Protein AF-A0A920RC29-F1 (afdb_monomer)

Solvent-accessible surface area (backbone atoms only — not comparable to full-atom values): 4968 Å² total; per-residue (Å²): 111,78,84,39,72,84,44,55,74,68,57,26,50,53,54,50,50,56,51,47,59,58,48,65,72,32,69,68,45,50,52,53,50,50,50,52,51,51,71,72,50,62,68,39,69,68,51,48,53,50,56,75,70,51,76,90,79,74,63,55,85,72,95,54,84,50,78,67,31,47,50,51,51,50,53,37,47,75,73,70,32,49,105

Secondary structure (DSSP, 8-state):
-GGGTTS-HHHHHHHHHHHHHHHHTSHHHHHHHHHHHHHHS---HHHHHHHHTPPP------S--SHHHHHHHHHHHHTT---

Structure (mmCIF, N/CA/C/O backbone):
data_AF-A0A920RC29-F1
#
_entry.id   AF-A0A920RC29-F1
#
loop_
_atom_site.group_PDB
_atom_site.id
_atom_site.type_symbol
_atom_site.label_atom_id
_atom_site.label_alt_id
_atom_site.label_comp_id
_atom_site.label_asym_id
_atom_site.label_entity_id
_atom_site.label_seq_id
_atom_site.pdbx_PDB_ins_code
_atom_site.Cartn_x
_atom_site.Cartn_y
_atom_site.Cartn_z
_atom_site.occupancy
_atom_site.B_iso_or_equiv
_atom_site.auth_seq_id
_atom_site.auth_comp_id
_atom_site.auth_asym_id
_atom_site.auth_atom_id
_atom_site.pdbx_PDB_model_num
ATOM 1 N N . MET A 1 1 ? -18.219 -3.883 15.737 1.00 57.47 1 MET A N 1
ATOM 2 C CA . MET A 1 1 ? -19.245 -3.784 14.670 1.00 57.47 1 MET A CA 1
ATOM 3 C C . MET A 1 1 ? -20.445 -4.677 14.962 1.00 57.47 1 MET A C 1
ATOM 5 O O . MET A 1 1 ? -21.555 -4.208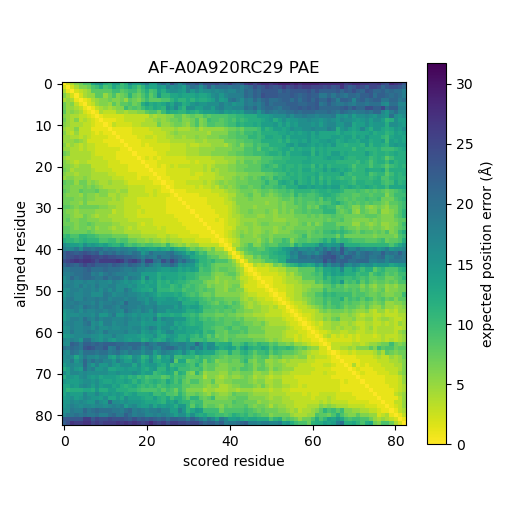 14.781 1.00 57.47 1 MET A O 1
ATOM 9 N N . GLN A 1 2 ? -20.246 -5.900 15.480 1.00 62.41 2 GLN A N 1
ATOM 10 C CA . GLN A 1 2 ? -21.343 -6.744 15.986 1.00 62.41 2 GLN A CA 1
ATOM 11 C C . GLN A 1 2 ? -22.179 -6.041 17.074 1.00 62.41 2 GLN A C 1
ATOM 13 O O . GLN A 1 2 ? -23.399 -6.087 17.007 1.00 62.41 2 GLN A O 1
ATOM 18 N N . ASP A 1 3 ? -21.545 -5.278 17.971 1.00 62.56 3 ASP A N 1
ATOM 19 C CA . ASP A 1 3 ? -22.244 -4.554 19.052 1.00 62.56 3 ASP A CA 1
ATOM 20 C C . ASP A 1 3 ? -23.151 -3.404 18.576 1.00 62.56 3 ASP A C 1
ATOM 22 O O . ASP A 1 3 ? -24.049 -2.983 19.296 1.00 62.56 3 ASP A O 1
ATOM 26 N N . ALA A 1 4 ? -22.932 -2.889 17.360 1.00 71.00 4 ALA A N 1
ATOM 27 C CA . ALA A 1 4 ? -23.769 -1.844 16.764 1.00 71.00 4 ALA A CA 1
ATOM 28 C C . ALA A 1 4 ? -24.909 -2.422 15.907 1.00 71.00 4 ALA A C 1
ATOM 30 O O . ALA A 1 4 ? -25.776 -1.673 15.466 1.00 71.00 4 ALA A O 1
ATOM 31 N N . ALA A 1 5 ? -24.924 -3.738 15.660 1.00 74.38 5 ALA A N 1
ATOM 32 C CA . ALA A 1 5 ? -25.858 -4.373 14.729 1.00 74.38 5 ALA A CA 1
ATOM 33 C C . ALA A 1 5 ? -27.320 -4.327 15.206 1.00 74.38 5 ALA A C 1
ATOM 35 O O . ALA A 1 5 ? -28.232 -4.375 14.386 1.00 74.38 5 ALA A O 1
ATOM 36 N N . THR A 1 6 ? -27.540 -4.223 16.519 1.00 81.38 6 THR A N 1
ATOM 37 C CA . THR A 1 6 ? -28.870 -4.135 17.141 1.00 81.38 6 THR A CA 1
ATOM 38 C C . THR A 1 6 ? -29.171 -2.752 17.725 1.00 81.38 6 THR A C 1
ATOM 40 O O . THR A 1 6 ? -30.202 -2.583 18.372 1.00 81.38 6 THR A O 1
ATOM 43 N N . ALA A 1 7 ? -28.273 -1.776 17.549 1.00 78.62 7 ALA A N 1
ATOM 44 C CA . ALA A 1 7 ? -28.442 -0.421 18.063 1.00 78.62 7 ALA A CA 1
ATOM 45 C C . ALA A 1 7 ? -29.225 0.455 17.074 1.00 78.62 7 ALA A C 1
ATOM 47 O O . ALA A 1 7 ? -29.166 0.261 15.859 1.00 78.62 7 ALA A O 1
ATOM 48 N N . ASP A 1 8 ? -29.940 1.452 17.595 1.00 82.81 8 ASP A N 1
ATOM 49 C CA . ASP A 1 8 ? -30.498 2.516 16.767 1.00 82.81 8 ASP A CA 1
ATOM 50 C C . ASP A 1 8 ? -29.372 3.390 16.183 1.00 82.81 8 ASP A C 1
ATOM 52 O O . ASP A 1 8 ? -28.209 3.309 16.583 1.00 82.81 8 ASP A O 1
ATOM 56 N N . ARG A 1 9 ? -29.689 4.241 15.200 1.00 85.06 9 ARG A N 1
ATOM 57 C CA . ARG A 1 9 ? -28.665 5.040 14.503 1.00 85.06 9 ARG A CA 1
ATOM 58 C C . ARG A 1 9 ? -27.817 5.881 15.465 1.00 85.06 9 ARG A C 1
ATOM 60 O O . ARG A 1 9 ? -26.617 6.018 15.246 1.00 85.06 9 ARG A O 1
ATOM 67 N N . ALA A 1 10 ? -28.433 6.457 16.496 1.00 86.31 10 ALA A N 1
ATOM 68 C CA . ALA A 1 10 ? -27.729 7.280 17.473 1.00 86.31 10 ALA A CA 1
ATOM 69 C C . ALA A 1 10 ? -26.755 6.440 18.317 1.00 86.31 10 ALA A C 1
ATOM 71 O O . ALA A 1 10 ? -25.580 6.796 18.415 1.00 86.31 10 ALA A O 1
ATOM 72 N N . GLY A 1 11 ? -27.200 5.292 18.840 1.00 84.31 11 GLY A N 1
ATOM 73 C CA . GLY A 1 11 ? -26.346 4.368 19.584 1.00 84.31 11 GLY A CA 1
ATOM 74 C C . GLY A 1 11 ? -25.232 3.759 18.727 1.00 84.31 11 GLY A C 1
ATOM 75 O O . GLY A 1 11 ? -24.094 3.642 19.180 1.00 84.31 11 GLY A O 1
ATOM 76 N N . ALA A 1 12 ? -25.513 3.442 17.461 1.00 87.44 12 ALA A N 1
ATOM 77 C CA . ALA A 1 12 ? -24.519 2.921 16.524 1.00 87.44 12 ALA A CA 1
ATOM 78 C C . ALA A 1 12 ? -23.394 3.934 16.243 1.00 87.44 12 ALA A C 1
ATOM 80 O O . ALA A 1 12 ? -22.220 3.557 16.246 1.00 87.44 12 ALA A O 1
ATOM 81 N N . LEU A 1 13 ? -23.732 5.217 16.067 1.00 88.25 13 LEU A N 1
ATOM 82 C CA . LEU A 1 13 ? -22.750 6.292 15.881 1.00 88.25 13 LEU A CA 1
ATOM 83 C C . LEU A 1 13 ? -21.885 6.508 17.127 1.00 88.25 13 LEU A C 1
ATOM 85 O O . LEU A 1 13 ? -20.693 6.779 17.007 1.00 88.25 13 LEU A O 1
ATOM 89 N N . GLU A 1 14 ? -22.446 6.358 18.329 1.00 88.19 14 GLU A N 1
ATOM 90 C CA . GLU A 1 14 ? -21.663 6.473 19.562 1.00 88.19 14 GLU A CA 1
ATOM 91 C C . GLU A 1 14 ? -20.648 5.325 19.700 1.00 88.19 14 GLU A C 1
ATOM 93 O O . GLU A 1 14 ? -19.490 5.545 20.072 1.00 88.19 14 GLU A O 1
ATOM 98 N N . ILE A 1 15 ? -21.055 4.099 19.355 1.00 87.00 15 ILE A N 1
ATOM 99 C CA . ILE A 1 15 ? -20.179 2.918 19.345 1.00 87.00 15 ILE A CA 1
ATOM 100 C C . ILE A 1 15 ? -19.072 3.080 18.295 1.00 87.00 15 ILE A C 1
ATOM 102 O O . ILE A 1 15 ? -17.900 2.821 18.585 1.00 87.00 15 ILE A O 1
ATOM 106 N N . GLU A 1 16 ? -19.419 3.549 17.095 1.00 88.25 16 GLU A N 1
ATOM 107 C CA . GLU A 1 16 ? -18.454 3.851 16.036 1.00 88.25 16 G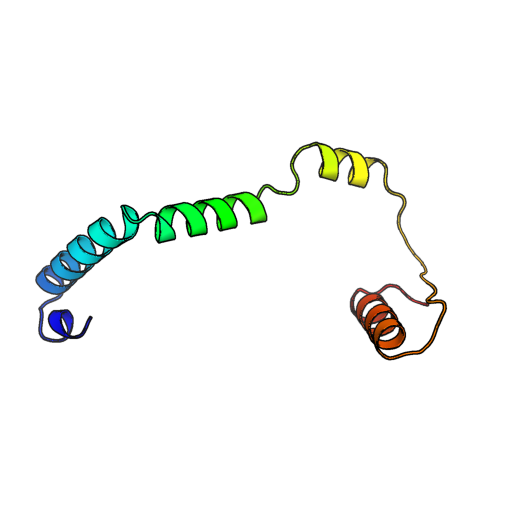LU A CA 1
ATOM 108 C C . GLU A 1 16 ? -17.459 4.927 16.481 1.00 88.25 16 GLU A C 1
ATOM 110 O O . GLU A 1 16 ? -16.250 4.725 16.367 1.00 88.25 16 GLU A O 1
ATOM 115 N N . HIS A 1 17 ? -17.939 6.028 17.062 1.00 89.69 17 HIS A N 1
ATOM 116 C C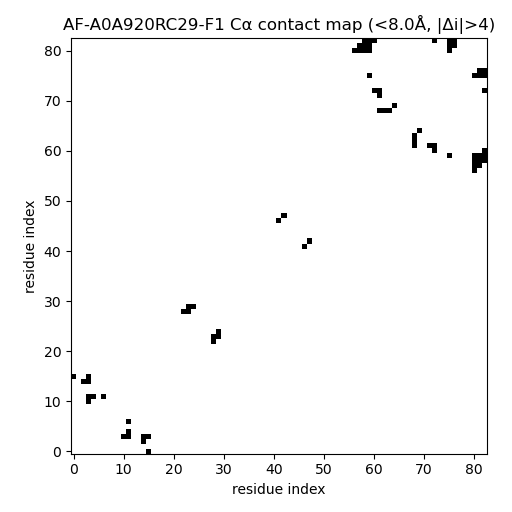A . HIS A 1 17 ? -17.094 7.123 17.529 1.00 89.69 17 HIS A CA 1
ATOM 117 C C . HIS A 1 17 ? -16.076 6.656 18.577 1.00 89.69 17 HIS A C 1
ATOM 119 O O . HIS A 1 17 ? -14.884 6.958 18.474 1.00 89.69 17 HIS A O 1
ATOM 125 N N . LYS A 1 18 ? -16.513 5.853 19.556 1.00 89.25 18 LYS A N 1
ATOM 126 C CA . LYS A 1 18 ? -15.624 5.265 20.572 1.00 89.25 18 LYS A CA 1
ATOM 127 C C . LYS A 1 18 ? -14.553 4.372 19.940 1.00 89.25 18 LYS A C 1
ATOM 129 O O . LYS A 1 18 ? -13.379 4.465 20.308 1.00 89.25 18 LYS A O 1
ATOM 134 N N . GLY A 1 19 ? -14.935 3.541 18.970 1.00 89.44 19 GLY A N 1
ATOM 135 C CA . GLY A 1 19 ? -14.002 2.700 18.216 1.00 89.44 19 GLY A CA 1
ATOM 136 C C . GLY A 1 19 ? -12.999 3.520 17.402 1.00 89.44 19 GLY A C 1
ATOM 137 O O . GLY A 1 19 ? -11.797 3.254 17.448 1.00 89.44 19 GLY A O 1
ATOM 138 N N . PHE A 1 20 ? -13.477 4.560 16.722 1.00 90.00 20 PHE A N 1
ATOM 139 C CA . PHE A 1 20 ? -12.661 5.450 15.907 1.00 90.00 20 PHE A CA 1
ATOM 140 C C . PHE A 1 20 ? -11.613 6.188 16.743 1.00 90.00 20 PHE A C 1
ATOM 142 O O . PHE A 1 20 ? -10.430 6.146 16.414 1.00 90.00 20 PHE A O 1
ATOM 149 N N . VAL A 1 21 ? -12.006 6.793 17.869 1.00 91.94 21 VAL A N 1
ATOM 150 C CA . VAL A 1 21 ? -11.074 7.501 18.766 1.00 91.94 21 VAL A CA 1
ATOM 151 C C . VAL A 1 21 ? -10.011 6.554 19.323 1.00 91.94 21 VAL A C 1
ATOM 153 O O . VAL A 1 21 ? -8.847 6.940 19.444 1.00 91.94 21 VAL A O 1
ATOM 156 N N . LYS A 1 22 ? -10.386 5.308 19.642 1.00 91.31 22 LYS A N 1
ATOM 157 C CA . LYS A 1 22 ? -9.434 4.289 20.098 1.00 91.31 22 LYS A CA 1
ATOM 158 C C . LYS A 1 22 ? -8.409 3.961 19.013 1.00 91.31 22 LYS A C 1
ATOM 160 O O . LYS A 1 22 ? -7.220 3.944 19.307 1.00 91.31 22 LYS A O 1
ATOM 165 N N . LEU A 1 23 ? -8.855 3.722 17.779 1.00 91.06 23 LEU A N 1
ATOM 166 C CA . LEU A 1 23 ? -7.978 3.376 16.657 1.00 91.06 23 LEU A CA 1
ATOM 167 C C . LEU A 1 23 ? -7.081 4.543 16.237 1.00 91.06 23 LEU A C 1
ATOM 169 O O . LEU A 1 23 ? -5.887 4.340 16.030 1.00 91.06 23 LEU A O 1
ATOM 173 N N . ALA A 1 24 ? -7.618 5.763 16.180 1.00 90.25 24 ALA A N 1
ATOM 174 C CA . ALA A 1 24 ? -6.887 6.958 15.759 1.00 90.25 24 ALA A CA 1
ATOM 175 C C . ALA A 1 24 ? -5.675 7.282 16.651 1.00 90.25 24 ALA A C 1
ATOM 177 O O . ALA A 1 24 ? -4.724 7.903 16.191 1.00 90.25 24 ALA A O 1
ATOM 178 N N . LYS A 1 25 ? -5.692 6.846 17.917 1.00 91.94 25 LYS A N 1
ATOM 179 C CA . LYS A 1 25 ? -4.591 7.038 18.875 1.00 91.94 25 LYS A CA 1
ATOM 180 C C . LYS A 1 25 ? -3.536 5.928 18.842 1.00 91.94 25 LYS A C 1
ATOM 182 O O . LYS A 1 25 ? -2.584 5.984 19.613 1.00 91.94 25 LYS A O 1
ATOM 187 N N . THR A 1 26 ? -3.710 4.902 18.011 1.00 94.19 26 THR A N 1
ATOM 188 C CA . THR A 1 26 ? -2.745 3.799 17.923 1.00 94.19 26 THR A CA 1
ATOM 189 C C . THR A 1 26 ? -1.540 4.176 17.068 1.00 94.19 26 THR A C 1
ATOM 191 O O . THR A 1 26 ? -1.661 4.899 16.078 1.00 94.19 26 THR A O 1
ATOM 194 N N . GLU A 1 27 ? -0.379 3.613 17.400 1.00 92.00 27 GLU A N 1
ATOM 195 C CA . GLU A 1 27 ? 0.836 3.771 16.591 1.00 92.00 27 GLU A CA 1
ATOM 196 C C . GLU A 1 27 ? 0.658 3.212 15.176 1.00 92.00 27 GLU A C 1
ATOM 198 O O . GLU A 1 27 ? 1.153 3.785 14.211 1.00 92.00 27 GLU A O 1
ATOM 203 N N . VAL A 1 28 ? -0.112 2.129 15.024 1.00 93.62 28 VAL A N 1
ATOM 204 C CA . VAL A 1 28 ? -0.425 1.546 13.712 1.00 93.62 28 VAL A CA 1
ATOM 205 C C . VAL A 1 28 ? -1.172 2.550 12.835 1.00 93.62 28 VAL A C 1
ATOM 207 O O . VAL A 1 28 ? -0.798 2.740 11.679 1.00 93.62 28 VAL A O 1
ATOM 210 N N . ALA A 1 29 ? -2.187 3.235 13.373 1.00 93.38 29 ALA A N 1
ATOM 211 C CA . ALA A 1 29 ? -2.906 4.264 12.627 1.00 93.38 29 ALA A CA 1
ATOM 212 C C . ALA A 1 29 ? -1.985 5.430 12.244 1.00 93.38 29 ALA A C 1
ATOM 214 O O . ALA A 1 29 ? -1.993 5.847 11.087 1.00 93.38 29 ALA A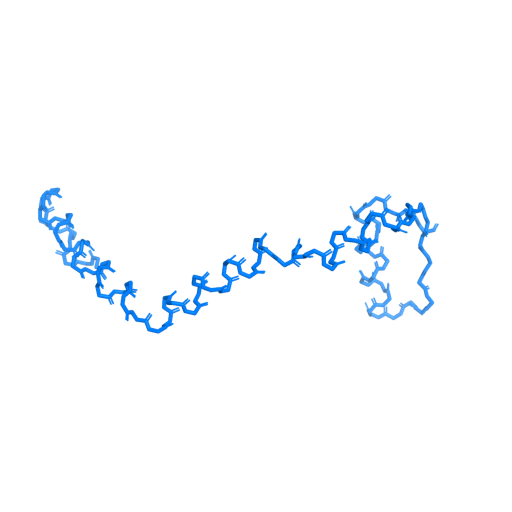 O 1
ATOM 215 N N . ALA A 1 30 ? -1.142 5.905 13.166 1.00 92.25 30 ALA A N 1
ATOM 216 C CA . ALA A 1 30 ? -0.170 6.961 12.880 1.00 92.25 30 ALA A CA 1
ATOM 217 C C . ALA A 1 30 ? 0.813 6.560 11.764 1.00 92.25 30 ALA A C 1
ATOM 219 O O . ALA A 1 30 ? 1.035 7.331 10.832 1.00 92.25 30 ALA A O 1
ATOM 220 N N . ASN A 1 31 ? 1.334 5.332 11.803 1.00 93.69 31 ASN A N 1
ATOM 221 C CA . ASN A 1 31 ? 2.255 4.810 10.794 1.00 93.69 31 ASN A CA 1
ATOM 222 C C . ASN A 1 31 ? 1.593 4.660 9.419 1.00 93.69 31 ASN A C 1
ATOM 224 O O . ASN A 1 31 ? 2.193 5.014 8.406 1.00 93.69 31 ASN A O 1
ATOM 228 N N . LEU A 1 32 ? 0.348 4.177 9.362 1.00 92.75 32 LEU A N 1
ATOM 229 C CA . LEU A 1 32 ? -0.398 4.059 8.106 1.00 92.75 32 LEU A CA 1
ATOM 230 C C . LEU A 1 32 ? -0.753 5.429 7.519 1.00 92.75 32 LEU A C 1
ATOM 232 O O . LEU A 1 32 ? -0.641 5.621 6.309 1.00 92.75 32 LEU A O 1
ATOM 236 N N . ILE A 1 33 ? -1.121 6.395 8.365 1.00 90.69 33 ILE A N 1
ATOM 237 C CA . ILE A 1 33 ? -1.328 7.787 7.946 1.00 90.69 33 ILE A CA 1
ATOM 238 C C . ILE A 1 33 ? -0.016 8.358 7.404 1.00 90.69 33 ILE A C 1
ATOM 240 O O . ILE A 1 33 ? -0.009 8.936 6.320 1.00 90.69 33 ILE A O 1
ATOM 244 N N . GLN A 1 34 ? 1.105 8.146 8.094 1.00 89.25 34 GLN A N 1
ATOM 245 C CA . GLN A 1 34 ? 2.412 8.596 7.623 1.00 89.25 34 GLN A CA 1
ATOM 246 C C . GLN A 1 34 ? 2.791 7.947 6.287 1.00 89.25 34 GLN A C 1
ATOM 248 O O . GLN A 1 34 ? 3.286 8.638 5.403 1.00 89.25 34 GLN A O 1
ATOM 253 N N . MET A 1 35 ? 2.523 6.652 6.098 1.00 88.94 35 MET A N 1
ATOM 254 C CA . MET A 1 35 ? 2.743 5.962 4.824 1.00 88.94 35 MET A CA 1
ATOM 255 C C . MET A 1 35 ? 1.882 6.558 3.707 1.00 88.94 35 MET A C 1
ATOM 257 O O . MET A 1 35 ? 2.390 6.819 2.621 1.00 88.94 35 MET A O 1
ATOM 261 N N . PHE A 1 36 ? 0.606 6.839 3.983 1.00 87.94 36 PHE A N 1
ATOM 262 C CA . PHE A 1 36 ? -0.289 7.496 3.033 1.00 87.94 36 PHE A CA 1
ATOM 263 C C . PHE A 1 36 ? 0.213 8.892 2.646 1.00 87.94 36 PHE A C 1
ATOM 265 O O . PHE A 1 36 ? 0.262 9.223 1.463 1.00 87.94 36 PHE A O 1
ATOM 272 N N . LEU A 1 37 ? 0.635 9.704 3.621 1.00 85.56 37 LEU A N 1
ATOM 273 C CA . LEU A 1 37 ? 1.242 11.008 3.350 1.00 85.56 37 LEU A CA 1
ATOM 274 C C . LEU A 1 37 ? 2.513 10.830 2.504 1.00 85.56 37 LEU A C 1
ATOM 276 O O . LEU A 1 37 ? 2.669 11.480 1.474 1.00 85.56 37 LEU A O 1
ATOM 280 N N . ASN A 1 38 ? 3.381 9.889 2.865 1.00 82.75 38 ASN A N 1
ATOM 281 C CA . ASN A 1 38 ? 4.612 9.611 2.130 1.00 82.75 38 ASN A CA 1
ATOM 282 C C . ASN A 1 38 ? 4.376 9.117 0.696 1.00 82.75 38 ASN A C 1
ATOM 284 O O . ASN A 1 38 ? 5.249 9.340 -0.131 1.00 82.75 38 ASN A O 1
ATOM 288 N N . ASP A 1 39 ? 3.237 8.487 0.394 1.00 81.31 39 ASP A N 1
ATOM 289 C CA . ASP A 1 39 ? 2.852 8.043 -0.956 1.00 81.31 39 ASP A CA 1
ATOM 290 C C . ASP A 1 39 ? 2.206 9.161 -1.799 1.00 81.31 39 ASP A C 1
ATOM 292 O O . ASP A 1 39 ? 2.334 9.199 -3.023 1.00 81.31 39 ASP A O 1
ATOM 296 N N . LYS A 1 40 ? 1.591 10.164 -1.158 1.00 72.94 40 LYS A N 1
ATOM 297 C CA . LYS A 1 40 ? 1.068 11.364 -1.841 1.00 72.94 40 LYS A CA 1
ATOM 298 C C . LYS A 1 40 ? 2.114 12.461 -2.045 1.00 72.94 40 LYS A C 1
ATOM 300 O O . LYS A 1 40 ? 2.066 13.174 -3.048 1.00 72.94 40 LYS A O 1
ATOM 305 N N . PHE A 1 41 ? 3.075 12.579 -1.132 1.00 66.06 41 PHE A N 1
ATOM 306 C CA . PHE A 1 41 ? 4.154 13.568 -1.175 1.00 66.06 41 PHE A CA 1
ATOM 307 C C . PHE A 1 41 ? 5.560 13.061 -1.595 1.00 66.06 41 PHE A C 1
ATOM 309 O O . PHE A 1 41 ? 6.502 13.845 -1.453 1.00 66.06 41 PHE A O 1
ATOM 316 N N . PRO A 1 42 ? 5.784 11.846 -2.159 1.00 59.22 42 PRO A N 1
ATOM 317 C CA . PRO A 1 42 ? 7.127 11.382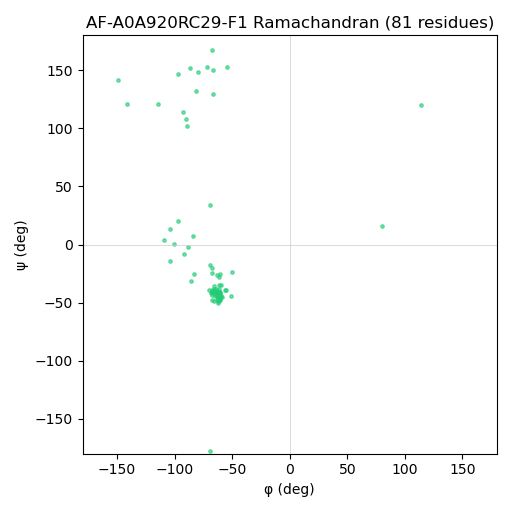 -2.518 1.00 59.22 42 PRO A CA 1
ATOM 318 C C . PRO A 1 42 ? 7.688 12.181 -3.699 1.00 59.22 42 PRO A C 1
ATOM 320 O O . PRO A 1 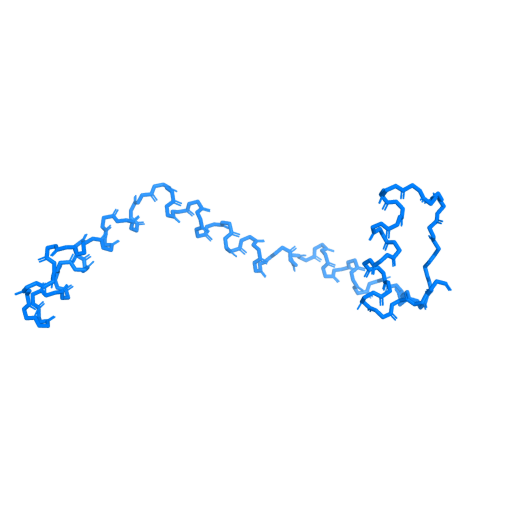42 ? 8.902 12.304 -3.842 1.00 59.22 42 PRO A O 1
ATOM 323 N N . PHE A 1 43 ? 6.821 12.876 -4.449 1.00 56.91 43 PHE A N 1
ATOM 324 C CA . PHE A 1 43 ? 7.179 13.980 -5.348 1.00 56.91 43 PHE A CA 1
ATOM 325 C C . PHE A 1 43 ? 7.635 15.248 -4.601 1.00 56.91 43 PHE A C 1
ATOM 327 O O . PHE A 1 43 ? 7.380 16.380 -5.029 1.00 56.91 43 PHE A O 1
ATOM 334 N N . SER A 1 44 ? 8.311 15.066 -3.470 1.00 63.19 44 SER A N 1
ATOM 335 C CA . SER A 1 44 ? 9.130 16.076 -2.822 1.00 63.19 44 SER A CA 1
ATOM 336 C C . SER A 1 44 ? 10.165 16.600 -3.826 1.00 63.19 44 SER A C 1
ATOM 338 O O . SER A 1 44 ? 10.515 15.930 -4.801 1.00 63.19 44 SER A O 1
ATOM 340 N N . GLY A 1 45 ? 10.602 17.847 -3.641 1.00 63.66 45 GLY A N 1
ATOM 341 C CA . GLY A 1 45 ? 11.223 18.665 -4.690 1.00 63.66 45 GLY A CA 1
ATOM 342 C C . GLY A 1 45 ? 12.364 18.020 -5.490 1.00 63.66 45 GLY A C 1
ATOM 343 O O . GLY A 1 45 ? 12.580 18.428 -6.625 1.00 63.66 45 GLY A O 1
ATOM 344 N N . ALA A 1 46 ? 13.058 17.007 -4.963 1.00 69.44 46 ALA A N 1
ATOM 345 C CA . ALA A 1 46 ? 14.060 16.245 -5.706 1.00 69.44 46 ALA A CA 1
ATOM 346 C C . ALA A 1 46 ? 13.465 15.508 -6.920 1.00 69.44 46 ALA A C 1
ATOM 348 O O . ALA A 1 46 ? 13.953 15.694 -8.030 1.00 69.44 46 ALA A O 1
ATOM 349 N N . ALA A 1 47 ? 12.377 14.749 -6.753 1.00 73.56 47 ALA A N 1
ATOM 350 C CA . ALA A 1 47 ? 11.754 14.017 -7.858 1.00 73.56 47 ALA A CA 1
ATOM 351 C C . ALA A 1 47 ? 11.151 14.968 -8.903 1.00 73.56 47 ALA A C 1
ATOM 353 O O . ALA A 1 47 ? 11.331 14.759 -10.097 1.00 73.56 47 ALA A O 1
ATOM 354 N N . LYS A 1 48 ? 10.517 16.070 -8.472 1.00 74.06 48 LYS A N 1
ATOM 355 C CA . LYS A 1 48 ? 10.016 17.105 -9.397 1.00 74.06 48 LYS A CA 1
ATOM 356 C C . LYS A 1 48 ? 11.136 17.772 -10.195 1.00 74.06 48 LYS A C 1
ATOM 358 O O . LYS A 1 48 ? 10.959 17.995 -11.384 1.00 74.06 48 LYS A O 1
ATOM 363 N N . LYS A 1 49 ? 12.284 18.062 -9.569 1.00 79.19 49 LYS A N 1
ATOM 364 C CA . LYS A 1 49 ? 13.466 18.603 -10.264 1.00 79.19 49 LYS A CA 1
ATOM 365 C C . LYS A 1 49 ? 14.031 17.615 -11.283 1.00 79.19 49 LYS A C 1
ATOM 367 O O . LYS A 1 49 ? 14.414 18.033 -12.367 1.00 79.19 49 LYS A O 1
ATOM 372 N N . GLN A 1 50 ? 14.064 16.324 -10.950 1.00 80.94 50 GLN A N 1
ATOM 373 C CA . GLN A 1 50 ? 14.521 15.290 -11.880 1.00 80.94 50 GLN A CA 1
ATOM 374 C C . GLN A 1 50 ? 13.556 15.127 -13.057 1.00 80.94 50 GLN A C 1
ATOM 376 O O . GLN A 1 50 ? 14.007 15.105 -14.191 1.00 80.94 50 GLN A O 1
ATOM 381 N N . ILE A 1 51 ? 12.241 15.110 -12.809 1.00 82.00 51 ILE A N 1
ATOM 382 C CA . ILE A 1 51 ? 11.223 15.054 -13.872 1.00 82.00 51 ILE A CA 1
ATOM 383 C C . ILE A 1 51 ? 11.283 16.302 -14.761 1.00 82.00 51 ILE A C 1
ATOM 385 O O . ILE A 1 51 ? 11.205 16.177 -15.975 1.00 82.00 51 ILE A O 1
ATOM 389 N N . ALA A 1 52 ? 11.469 17.494 -14.185 1.00 82.94 52 ALA A N 1
ATOM 390 C CA . ALA A 1 52 ? 11.578 18.736 -14.955 1.00 82.94 52 ALA A CA 1
ATOM 391 C C . ALA A 1 52 ? 12.778 18.748 -15.918 1.00 82.94 52 ALA A C 1
ATOM 393 O O . ALA A 1 52 ? 12.725 19.411 -16.948 1.00 82.94 52 ALA A O 1
ATOM 394 N N . ASN A 1 53 ? 13.839 18.011 -15.584 1.00 83.88 53 ASN A N 1
ATOM 395 C CA . ASN A 1 53 ? 15.037 17.872 -16.409 1.00 83.88 53 ASN A CA 1
ATOM 396 C C . ASN A 1 53 ? 15.071 16.549 -17.197 1.00 83.88 53 ASN A C 1
ATOM 398 O O . ASN A 1 53 ? 16.051 16.286 -17.894 1.00 83.88 53 ASN A O 1
ATOM 402 N N . ALA A 1 54 ? 14.052 15.696 -17.067 1.00 86.12 54 ALA A N 1
ATOM 403 C CA . ALA A 1 54 ? 14.002 14.410 -17.744 1.00 86.12 54 ALA A CA 1
ATOM 404 C C . ALA A 1 54 ? 13.513 14.592 -19.184 1.00 86.12 54 ALA A C 1
ATOM 406 O O . ALA A 1 54 ? 12.502 15.246 -19.434 1.00 86.12 54 ALA A O 1
ATOM 407 N N . GLY A 1 55 ? 14.232 13.987 -20.128 1.00 85.75 55 GLY A N 1
ATOM 408 C CA . GLY A 1 55 ? 13.776 13.879 -21.509 1.00 85.75 55 GLY A CA 1
ATOM 409 C C . GLY A 1 55 ? 12.632 12.876 -21.644 1.00 85.75 55 GLY A C 1
ATOM 410 O O . GLY A 1 55 ? 12.530 11.921 -20.870 1.00 85.75 55 GLY A O 1
ATOM 411 N N . GLU A 1 56 ? 11.785 13.083 -22.648 1.00 86.25 56 GLU A N 1
ATOM 412 C CA . GLU A 1 56 ? 10.747 12.120 -23.003 1.00 86.25 56 GLU A CA 1
ATOM 413 C C . GLU A 1 56 ? 11.385 10.829 -23.533 1.00 86.25 56 GLU A C 1
ATOM 415 O O . GLU A 1 56 ? 12.248 10.852 -24.415 1.00 86.25 56 GLU A O 1
ATOM 420 N N . VAL A 1 57 ? 10.967 9.691 -22.979 1.00 87.12 57 VAL A N 1
ATOM 421 C CA . VAL A 1 57 ? 11.384 8.373 -23.458 1.00 87.12 57 VAL A CA 1
ATOM 422 C C . VAL A 1 57 ? 10.347 7.916 -24.473 1.00 87.12 57 VAL A C 1
ATOM 424 O O . VAL A 1 57 ? 9.206 7.681 -24.104 1.00 87.12 57 VAL A O 1
ATOM 427 N N . ASN A 1 58 ? 10.744 7.795 -25.739 1.00 85.25 58 ASN A N 1
ATOM 428 C CA . ASN A 1 58 ? 9.858 7.370 -26.832 1.00 85.25 58 ASN A CA 1
ATOM 429 C C . ASN A 1 58 ? 10.089 5.913 -27.269 1.00 85.25 58 ASN A C 1
ATOM 431 O O . ASN A 1 58 ? 9.262 5.342 -27.972 1.00 85.25 58 ASN A O 1
ATOM 435 N N . SER A 1 59 ? 11.206 5.310 -26.856 1.00 85.31 59 SER A N 1
ATOM 436 C CA . SER A 1 59 ? 11.577 3.928 -27.177 1.00 85.31 59 SER A CA 1
ATOM 437 C C . SER A 1 59 ? 12.400 3.318 -26.046 1.00 85.31 59 SER A C 1
ATOM 439 O O . SER A 1 59 ? 13.261 4.006 -25.485 1.00 85.31 59 SER A O 1
ATOM 441 N N . ALA A 1 60 ? 12.182 2.041 -25.728 1.00 85.38 60 ALA A N 1
ATOM 442 C CA . ALA A 1 60 ? 12.913 1.352 -24.665 1.00 85.38 60 ALA A CA 1
ATOM 443 C C . ALA A 1 60 ? 13.253 -0.103 -25.028 1.00 85.38 60 ALA A C 1
ATOM 445 O O . ALA A 1 60 ? 12.371 -0.936 -25.207 1.00 85.38 60 ALA A O 1
ATOM 446 N N . GLY A 1 61 ? 14.548 -0.432 -25.039 1.00 88.62 61 GLY A N 1
ATOM 447 C CA . GLY A 1 61 ? 15.039 -1.797 -25.245 1.00 88.62 61 GLY A CA 1
ATOM 448 C C . GLY A 1 61 ? 15.355 -2.521 -23.933 1.00 88.62 61 GLY A C 1
ATOM 449 O O . GLY A 1 61 ? 15.840 -1.913 -22.978 1.00 88.62 61 GLY A O 1
ATOM 450 N N . VAL A 1 62 ? 15.135 -3.838 -23.897 1.00 89.38 62 VAL A N 1
ATOM 451 C CA . VAL A 1 62 ? 15.508 -4.705 -22.766 1.00 89.38 62 VAL A CA 1
ATOM 452 C C . VAL A 1 62 ? 16.596 -5.682 -23.205 1.00 89.38 62 VAL A C 1
ATOM 454 O O . VAL A 1 62 ? 16.395 -6.484 -24.115 1.00 89.38 62 VAL A O 1
ATOM 457 N N . LEU A 1 63 ? 17.754 -5.642 -22.543 1.00 88.69 63 LEU A N 1
ATOM 458 C CA . LEU A 1 63 ? 18.845 -6.586 -22.782 1.00 88.69 63 LEU A CA 1
ATOM 459 C C . LEU A 1 63 ? 18.677 -7.815 -21.878 1.00 88.69 63 LEU A C 1
ATOM 461 O O . LEU A 1 63 ? 18.985 -7.774 -20.690 1.00 88.69 63 LEU A O 1
ATOM 465 N N . GLY A 1 64 ? 18.183 -8.907 -22.466 1.00 84.94 64 GLY A N 1
ATOM 466 C CA . GLY A 1 64 ? 17.948 -10.192 -21.800 1.00 84.94 64 GLY A CA 1
ATOM 467 C C . GLY A 1 64 ? 16.462 -10.543 -21.716 1.00 84.94 64 GLY A C 1
ATOM 468 O O . GLY A 1 64 ? 15.686 -9.829 -21.098 1.00 84.94 64 GLY A O 1
ATOM 469 N N . ALA A 1 65 ? 16.067 -11.673 -22.310 1.00 85.81 65 ALA A N 1
ATOM 470 C CA . ALA A 1 65 ? 14.666 -12.095 -22.462 1.00 85.81 65 ALA A CA 1
ATOM 471 C C . ALA A 1 65 ? 14.182 -13.089 -21.382 1.00 85.81 65 ALA A C 1
ATOM 473 O O . ALA A 1 65 ? 13.217 -13.823 -21.584 1.00 85.81 65 ALA A O 1
ATOM 474 N N . GLY A 1 66 ? 14.872 -13.151 -20.239 1.00 88.75 66 GLY A N 1
ATOM 475 C CA . GLY A 1 66 ? 14.464 -13.995 -19.112 1.00 88.75 66 GLY A CA 1
ATOM 476 C C . GLY A 1 66 ? 13.188 -13.490 -18.428 1.00 88.75 66 GLY A C 1
ATOM 477 O O . GLY A 1 66 ? 12.631 -12.465 -18.811 1.00 88.75 66 GLY A O 1
ATOM 478 N N . ILE A 1 67 ? 12.758 -14.163 -17.358 1.00 93.19 67 ILE A N 1
ATOM 479 C CA . ILE A 1 67 ? 11.505 -13.857 -16.633 1.00 93.19 67 ILE A CA 1
ATOM 480 C C . ILE A 1 67 ? 11.396 -12.366 -16.260 1.00 93.19 67 ILE A C 1
ATOM 482 O O . ILE A 1 67 ? 10.362 -11.742 -16.492 1.00 93.19 67 ILE A O 1
ATOM 486 N N . MET A 1 68 ? 12.477 -11.768 -15.747 1.00 91.81 68 MET A N 1
ATOM 487 C CA . MET A 1 68 ? 12.493 -10.336 -15.418 1.00 91.81 68 MET A CA 1
ATOM 488 C C . MET A 1 68 ? 12.464 -9.441 -16.663 1.00 91.81 68 MET A C 1
ATOM 490 O O . MET A 1 68 ? 11.771 -8.429 -16.669 1.00 91.81 68 MET A O 1
ATOM 494 N N . GLY A 1 69 ? 13.174 -9.820 -17.728 1.00 89.69 69 GLY A N 1
ATOM 495 C CA . GLY A 1 69 ? 13.219 -9.050 -18.969 1.00 89.69 69 GLY A CA 1
ATOM 496 C C . GLY A 1 69 ? 11.882 -9.029 -19.704 1.00 89.69 69 GLY A C 1
ATOM 497 O O . GLY A 1 69 ? 11.436 -7.972 -20.144 1.00 89.69 69 GLY A O 1
ATOM 498 N N . GLY A 1 70 ? 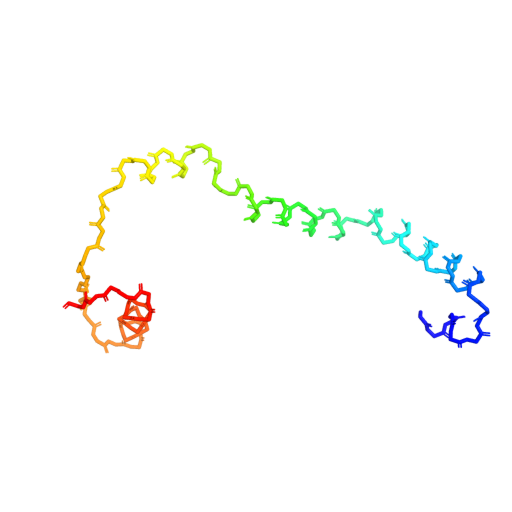11.187 -10.170 -19.734 1.00 88.94 70 G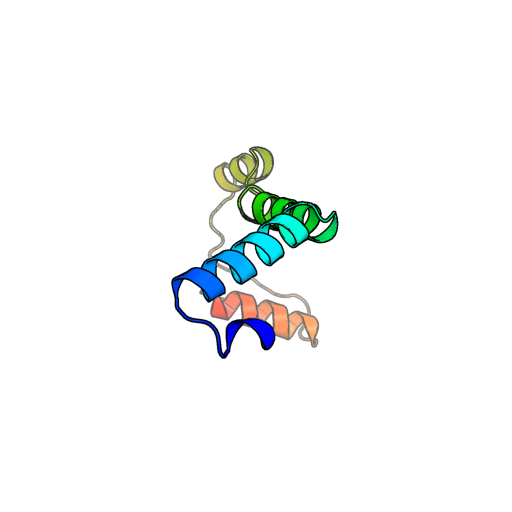LY A N 1
ATOM 499 C CA . GLY A 1 70 ? 9.811 -10.257 -20.217 1.00 88.94 70 GLY A CA 1
ATOM 500 C C . GLY A 1 70 ? 8.854 -9.385 -19.400 1.00 88.94 70 GLY A C 1
ATOM 501 O O . GLY A 1 70 ? 8.025 -8.689 -19.976 1.00 88.94 70 GLY A O 1
ATOM 502 N N . GLY A 1 71 ? 9.011 -9.344 -18.071 1.00 92.06 71 GLY A N 1
ATOM 503 C CA . GLY A 1 71 ? 8.219 -8.472 -17.196 1.00 92.06 71 GLY A CA 1
ATOM 504 C C . GLY A 1 71 ? 8.449 -6.976 -17.443 1.00 92.06 71 GLY A C 1
ATOM 505 O O . GLY A 1 71 ? 7.486 -6.210 -17.488 1.00 92.06 71 GLY A O 1
ATOM 506 N N . ILE A 1 72 ? 9.703 -6.561 -17.650 1.00 91.69 72 ILE A N 1
ATOM 507 C CA . ILE A 1 72 ? 10.053 -5.168 -17.973 1.00 91.69 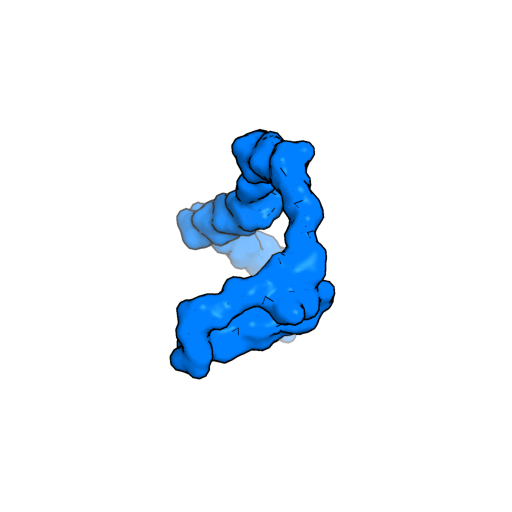72 ILE A CA 1
ATOM 508 C C . ILE A 1 72 ? 9.491 -4.786 -19.345 1.00 91.69 72 ILE A C 1
ATOM 510 O O . ILE A 1 72 ? 8.819 -3.765 -19.455 1.00 91.69 72 ILE A O 1
ATOM 514 N N . ALA A 1 73 ? 9.698 -5.621 -20.368 1.00 89.88 73 ALA A N 1
ATOM 515 C CA . ALA A 1 73 ? 9.173 -5.376 -21.711 1.00 89.88 73 ALA A CA 1
ATOM 516 C C . ALA A 1 73 ? 7.638 -5.291 -21.714 1.00 89.88 73 ALA A C 1
ATOM 518 O O . ALA A 1 73 ? 7.066 -4.390 -22.323 1.00 89.88 73 ALA A O 1
ATOM 519 N N . TYR A 1 74 ? 6.973 -6.178 -20.967 1.00 90.00 74 TYR A N 1
ATOM 520 C CA . TYR A 1 74 ? 5.522 -6.168 -20.806 1.00 90.00 74 TYR A CA 1
ATOM 521 C C . TYR A 1 74 ? 5.018 -4.877 -20.148 1.00 90.00 74 TYR A C 1
ATOM 523 O O . TYR A 1 74 ? 4.089 -4.251 -20.654 1.00 90.00 74 TYR A O 1
ATOM 531 N N . GLN A 1 75 ? 5.643 -4.438 -19.051 1.00 91.19 75 GLN A N 1
ATOM 532 C CA . GLN A 1 75 ? 5.269 -3.188 -18.383 1.00 91.19 75 GLN A CA 1
ATOM 533 C C . GLN A 1 75 ? 5.543 -1.950 -19.247 1.00 91.19 75 GLN A C 1
ATOM 535 O O . GLN A 1 75 ? 4.723 -1.032 -19.257 1.00 91.19 75 GLN A O 1
ATOM 540 N N . SER A 1 76 ? 6.653 -1.921 -19.992 1.00 88.56 76 SER A N 1
ATOM 541 C CA . SER A 1 76 ? 6.958 -0.839 -20.938 1.00 88.56 76 SER A CA 1
ATOM 542 C C . SER A 1 76 ? 5.903 -0.749 -22.042 1.00 88.56 76 SER A C 1
ATOM 544 O O . SER A 1 76 ? 5.332 0.322 -22.250 1.00 88.56 76 SER A O 1
ATOM 546 N N . ALA A 1 77 ? 5.556 -1.880 -22.664 1.00 88.12 77 ALA A N 1
ATOM 547 C CA . ALA A 1 77 ? 4.532 -1.934 -23.704 1.00 88.12 77 ALA A CA 1
ATOM 548 C C . ALA A 1 77 ? 3.145 -1.523 -23.178 1.00 88.12 77 ALA A C 1
ATOM 550 O O . ALA A 1 77 ? 2.452 -0.736 -23.821 1.00 88.12 77 ALA A O 1
ATOM 551 N N . LEU A 1 78 ? 2.754 -1.983 -21.982 1.00 89.31 78 LEU A N 1
ATOM 552 C CA . LEU A 1 78 ? 1.493 -1.588 -21.338 1.00 89.31 78 LEU A CA 1
ATOM 553 C C . LEU A 1 78 ? 1.392 -0.080 -21.084 1.00 89.31 78 LEU A C 1
ATOM 555 O O . LEU A 1 78 ? 0.302 0.483 -21.155 1.00 89.31 78 LEU A O 1
ATOM 559 N N . LYS A 1 79 ? 2.515 0.575 -20.775 1.00 87.12 79 LYS A N 1
ATOM 560 C CA . LYS A 1 79 ? 2.579 2.027 -20.566 1.00 87.12 79 LYS A CA 1
ATOM 561 C C . LYS A 1 79 ? 2.729 2.823 -21.867 1.00 87.12 79 LYS A C 1
ATOM 563 O O . LYS A 1 79 ? 2.902 4.035 -21.803 1.00 87.12 79 LYS A O 1
ATOM 568 N N . GLY A 1 80 ? 2.632 2.164 -23.024 1.00 83.00 80 GLY A N 1
ATOM 569 C CA . GLY A 1 80 ? 2.670 2.803 -24.337 1.00 83.00 80 GLY A CA 1
ATOM 570 C C . GLY A 1 80 ? 4.074 3.144 -24.832 1.00 83.00 80 GLY A C 1
ATOM 571 O O . GLY A 1 80 ? 4.193 3.926 -25.768 1.00 83.00 80 GLY A O 1
ATOM 572 N N . LEU A 1 81 ? 5.122 2.575 -24.228 1.00 80.56 81 LEU A N 1
ATOM 573 C CA . LEU A 1 81 ? 6.496 2.704 -24.709 1.00 80.56 81 LEU A CA 1
ATOM 574 C C . LEU A 1 81 ? 6.792 1.556 -25.682 1.00 80.56 81 LEU A C 1
ATOM 576 O O . LEU A 1 81 ? 6.912 0.410 -25.233 1.00 80.56 81 LEU A O 1
ATOM 580 N N . PRO A 1 82 ? 6.893 1.821 -26.997 1.00 68.69 82 PRO A N 1
ATOM 581 C CA . PRO A 1 82 ? 7.310 0.804 -27.948 1.00 68.69 82 PRO A CA 1
ATOM 582 C C . PRO A 1 82 ? 8.773 0.401 -27.707 1.00 68.69 82 PRO A C 1
ATOM 584 O O . PRO A 1 82 ? 9.592 1.188 -27.218 1.00 68.69 82 PRO A O 1
ATOM 587 N N . SER A 1 83 ? 9.074 -0.858 -28.029 1.00 59.25 83 SER A N 1
ATOM 588 C CA . SER A 1 83 ? 10.434 -1.408 -28.044 1.00 59.25 83 SER A CA 1
ATOM 589 C C . SER A 1 83 ? 11.250 -0.841 -29.194 1.00 59.25 83 SER A C 1
ATOM 591 O O . SER A 1 83 ? 10.716 -0.910 -30.326 1.00 59.25 83 SER A O 1
#

pLDDT: mean 83.58, std 9.64, range [56.91, 94.19]

Radius of gyration: 23.64 Å; Cα contacts (8 Å, |Δi|>4): 38; chains: 1; bounding box: 49×33×49 Å

Mean predicted aligned error: 9.66 Å

Sequence (83 aa):
MQDAATADRAGALEIEHKGFVKLAKTEVAANLIQMFLNDKFPFSGAAKKQIANAGEVNSAGVLGAGIMGGGIAYQSALKGLPS

Foldseek 3Di:
DVVLPPPDPVVNVVVVVVVCVVLCPDPVVVVVVVVVVCVVVVVPVVVVVCVVVDDDQQADDFDDDPPVSVVVQVVCVVVVRHD